Protein AF-A0A7K4D0W5-F1 (afdb_monomer_lite)

Sequence (166 aa):
MPKTNPKKSSRYSQYYRRAKERAITEKVKDRAPLYYGLTFVGVVVAIVIVVLALTLPEILKLKSQRGDTVTVQYIGSYAINGTVFDPQPGNPTPSQLTHKIGDPGLLDYFDQQLVGMEPGVKKVFVIPAQFGYTDPSNKLYGYDLRFEVTIVKLVRGGETLYPKAT

Foldseek 3Di:
DDDDDPVVVVVVVVVVVVVVVVVVVVVCVVCVVVVVVVVVVVVVVVVVVVVCVVPVVVVVFDWDAAQKKFKKFKWKAFPVPRHTPPPDPPDPGGDIDIDHQPDPDDQVVVSVVRGGDGAPDKDKDKDQLVSHDCDPVDPCHRTIMIMIMHGQWIGHPNDTPPPDDD

Radius of gyration: 37.38 Å; chains: 1; bounding box: 88×49×103 Å

Secondary structure (DSSP, 8-state):
-----HHHHHHHHHHHHHHHHHHHHHHHHHHHHHHHHHHHHHHHHHHHHHHHHHHGGGGS-----TT-EEEEEEEEEETTT--EEESPTT--SPEEEEEETTSSSS-HHHHHHHTTPPTT-EEEEEE-GGGS---TTSTTTT--EEEEEEEEEEEETTEEEESPP-

pLDDT: mean 86.69, std 13.24, range [39.47, 98.19]

Structure (mmCIF, N/CA/C/O backbone):
data_AF-A0A7K4D0W5-F1
#
_entry.id   AF-A0A7K4D0W5-F1
#
loop_
_atom_site.group_PDB
_atom_site.id
_atom_site.type_symbol
_atom_site.label_atom_id
_atom_site.label_alt_id
_atom_site.label_comp_id
_atom_site.label_asym_id
_atom_site.label_entity_id
_atom_site.label_seq_id
_atom_site.pdbx_PDB_ins_code
_atom_site.Cartn_x
_atom_site.Cartn_y
_atom_site.Cartn_z
_atom_site.occupancy
_atom_site.B_iso_or_equiv
_atom_site.auth_seq_id
_atom_site.auth_comp_id
_atom_site.auth_asym_id
_atom_site.auth_atom_id
_atom_site.pdbx_PDB_model_num
ATOM 1 N N . MET A 1 1 ? -68.127 -31.129 77.628 1.00 39.47 1 MET A N 1
ATOM 2 C CA . MET A 1 1 ? -67.257 -30.701 76.506 1.00 39.47 1 MET A CA 1
ATOM 3 C C . MET A 1 1 ? -66.647 -29.345 76.846 1.00 39.47 1 MET A C 1
ATOM 5 O O . MET A 1 1 ? -67.419 -28.442 77.162 1.00 39.47 1 MET A O 1
ATOM 9 N N . PRO A 1 2 ? -65.312 -29.174 76.864 1.00 52.06 2 PRO A N 1
ATOM 10 C CA . PRO A 1 2 ? -64.715 -27.884 77.191 1.00 52.06 2 PRO A CA 1
ATOM 11 C C . PRO A 1 2 ? -64.875 -26.926 76.004 1.00 52.06 2 PRO A C 1
ATOM 13 O O . PRO A 1 2 ? -64.531 -27.259 74.871 1.00 52.06 2 PRO A O 1
ATOM 16 N N . LYS A 1 3 ? -65.420 -25.731 76.256 1.00 50.38 3 LYS A N 1
ATOM 17 C CA . LYS A 1 3 ? -65.577 -24.683 75.239 1.00 50.38 3 LYS A CA 1
ATOM 18 C C . LYS A 1 3 ? -64.193 -24.162 74.844 1.00 50.38 3 LYS A C 1
ATOM 20 O O . LYS A 1 3 ? -63.535 -23.476 75.624 1.00 50.38 3 LYS A O 1
ATOM 25 N N . THR A 1 4 ? -63.743 -24.476 73.633 1.00 63.25 4 THR A N 1
ATOM 26 C CA . THR A 1 4 ? -62.519 -23.899 73.069 1.00 63.25 4 THR A CA 1
ATOM 27 C C . THR A 1 4 ? -62.734 -22.408 72.827 1.00 63.25 4 THR A C 1
ATOM 29 O O . THR A 1 4 ? -63.633 -22.026 72.082 1.00 63.25 4 THR A O 1
ATOM 32 N N . ASN A 1 5 ? -61.928 -21.559 73.471 1.00 52.06 5 ASN A N 1
ATOM 33 C CA . ASN A 1 5 ? -62.033 -20.104 73.365 1.00 52.06 5 ASN A CA 1
ATOM 34 C C . ASN A 1 5 ? -61.454 -19.613 72.016 1.00 52.06 5 ASN A C 1
ATOM 36 O O . ASN A 1 5 ? -60.227 -19.611 71.852 1.00 52.06 5 ASN A O 1
ATOM 40 N N . PRO A 1 6 ? -62.291 -19.149 71.067 1.00 56.97 6 PRO A N 1
ATOM 41 C CA . PRO A 1 6 ? -61.865 -18.805 69.707 1.00 56.97 6 PRO A CA 1
ATOM 42 C C . PRO A 1 6 ? -60.900 -17.606 69.651 1.00 56.97 6 PRO A C 1
ATOM 44 O O . PRO A 1 6 ? -60.140 -17.461 68.696 1.00 56.97 6 PRO A O 1
ATOM 47 N N . LYS A 1 7 ? -60.848 -16.765 70.697 1.00 56.31 7 LYS A N 1
ATOM 48 C CA . LYS A 1 7 ? -59.928 -15.614 70.751 1.00 56.31 7 LYS A CA 1
ATOM 49 C C . LYS A 1 7 ? -58.461 -16.013 70.971 1.00 56.31 7 LYS A C 1
ATOM 51 O O . LYS A 1 7 ? -57.569 -15.254 70.592 1.00 56.31 7 LYS A O 1
ATOM 56 N N . LYS A 1 8 ? -58.184 -17.187 71.560 1.00 57.09 8 LYS A N 1
ATOM 57 C CA . LYS A 1 8 ? -56.805 -17.651 71.821 1.00 57.09 8 LYS A CA 1
ATOM 58 C C . LYS A 1 8 ? -56.104 -18.142 70.547 1.00 57.09 8 LYS A C 1
ATOM 60 O O . LYS A 1 8 ? -54.928 -17.833 70.367 1.00 57.09 8 LYS A O 1
ATOM 65 N N . SER A 1 9 ? -56.810 -18.827 69.639 1.00 59.94 9 SER A N 1
ATOM 66 C CA . SER A 1 9 ? -56.214 -19.331 68.386 1.00 59.94 9 SER A CA 1
ATOM 67 C C . SER A 1 9 ? -55.886 -18.207 67.394 1.00 59.94 9 SER A C 1
ATOM 69 O O . SER A 1 9 ? -54.847 -18.246 66.739 1.00 59.94 9 SER A O 1
ATOM 71 N N . SER A 1 10 ? -56.710 -17.153 67.353 1.00 67.81 10 SER A N 1
ATOM 72 C CA . SER A 1 10 ? -56.490 -15.966 66.513 1.00 67.81 10 SER A CA 1
ATOM 73 C C . SER A 1 10 ? -55.245 -15.164 66.919 1.00 67.81 10 SER A C 1
ATOM 75 O O . SER A 1 10 ? -54.482 -14.721 66.064 1.00 67.81 10 SER A O 1
ATOM 77 N N . ARG A 1 11 ? -54.975 -15.012 68.223 1.00 70.38 11 ARG A N 1
ATOM 78 C CA . ARG A 1 11 ? -53.743 -14.345 68.685 1.00 70.38 11 ARG A CA 1
ATOM 79 C C . ARG A 1 11 ? -52.491 -15.170 68.390 1.00 70.38 11 ARG A C 1
ATOM 81 O O . ARG A 1 11 ? -51.462 -14.602 68.034 1.00 70.38 11 ARG A O 1
ATOM 88 N N . TYR A 1 12 ? -52.588 -16.493 68.504 1.00 70.31 12 TYR A N 1
ATOM 89 C CA . TYR A 1 12 ? -51.478 -17.403 68.223 1.00 70.31 12 TYR A CA 1
ATOM 90 C C . TYR A 1 12 ? -51.097 -17.395 66.735 1.00 70.31 12 TYR A C 1
ATOM 92 O O . TYR A 1 12 ? -49.917 -17.315 66.396 1.00 70.31 12 TYR A O 1
ATOM 100 N N . SER A 1 13 ? -52.088 -17.376 65.837 1.00 73.56 13 SER A N 1
ATOM 101 C CA . SER A 1 13 ? -51.843 -17.275 64.394 1.00 73.56 13 SER A CA 1
ATOM 102 C C . SER A 1 13 ? -51.260 -15.918 63.989 1.00 73.56 13 SER A C 1
ATOM 104 O O . SER A 1 13 ? -50.373 -15.866 63.136 1.00 73.56 13 SER A O 1
ATOM 106 N N . GLN A 1 14 ? -51.680 -14.824 64.635 1.00 79.88 14 GLN A N 1
ATOM 107 C CA . GLN A 1 14 ? -51.080 -13.505 64.418 1.00 79.88 14 GLN A CA 1
ATOM 108 C C . GLN A 1 14 ? -49.631 -13.416 64.917 1.00 79.88 14 GLN A C 1
ATOM 110 O O . GLN A 1 14 ? -48.800 -12.808 64.245 1.00 79.88 14 GLN A O 1
ATOM 115 N N . TYR A 1 15 ? -49.302 -14.040 66.053 1.00 80.44 15 TYR A N 1
ATOM 116 C CA . TYR A 1 15 ? -47.925 -14.107 66.552 1.00 80.44 15 TYR A CA 1
ATOM 117 C C . TYR A 1 15 ? -47.010 -14.867 65.584 1.00 80.44 15 TYR A C 1
ATOM 119 O O . TYR A 1 15 ? -45.964 -14.349 65.195 1.00 80.44 15 TYR A O 1
ATOM 127 N N . TYR A 1 16 ? -47.433 -16.048 65.123 1.00 79.19 16 TYR A N 1
ATOM 128 C CA . TYR A 1 16 ? -46.668 -16.838 64.154 1.00 79.19 16 TYR A CA 1
ATOM 129 C C . TYR A 1 16 ? -46.512 -16.136 62.804 1.00 79.19 16 TYR A C 1
ATOM 131 O O . TYR A 1 16 ? -45.431 -16.188 62.219 1.00 79.19 16 TYR A O 1
ATOM 139 N N . ARG A 1 17 ? -47.552 -15.441 62.320 1.00 82.31 17 ARG A N 1
ATOM 140 C CA . ARG A 1 17 ? -47.452 -14.605 61.115 1.00 82.31 17 ARG A CA 1
ATOM 141 C C . ARG A 1 17 ? -46.391 -13.526 61.276 1.00 82.31 17 ARG A C 1
ATOM 143 O O . ARG A 1 17 ? -45.485 -13.475 60.460 1.00 82.31 17 ARG A O 1
ATOM 150 N N . ARG A 1 18 ? -46.424 -12.762 62.371 1.00 83.56 18 ARG A N 1
ATOM 151 C CA . ARG A 1 18 ? -45.447 -11.694 62.633 1.00 83.56 18 ARG A CA 1
ATOM 152 C C . ARG A 1 18 ? -44.024 -12.216 62.819 1.00 83.56 18 ARG A C 1
ATOM 154 O O . ARG A 1 18 ? -43.084 -11.581 62.358 1.00 83.56 18 ARG A O 1
ATOM 161 N N . ALA A 1 19 ? -43.847 -13.356 63.485 1.00 82.06 19 ALA A N 1
ATOM 162 C CA . ALA A 1 19 ? -42.534 -13.978 63.654 1.00 82.06 19 ALA A CA 1
ATOM 163 C C . ALA A 1 19 ? -41.970 -14.477 62.313 1.00 82.06 19 ALA A C 1
ATOM 165 O O . ALA A 1 19 ? -40.804 -14.241 62.007 1.00 82.06 19 ALA A O 1
ATOM 166 N N . LYS A 1 20 ? -42.812 -15.100 61.479 1.00 82.56 20 LYS A N 1
ATOM 167 C CA . LYS A 1 20 ? -42.441 -15.540 60.129 1.00 82.56 20 LYS A CA 1
ATOM 168 C C . LYS A 1 20 ? -42.166 -14.352 59.206 1.00 82.56 20 LYS A C 1
ATOM 170 O O . LYS A 1 20 ? -41.185 -14.378 58.475 1.00 82.56 20 LYS A O 1
ATOM 175 N N . GLU A 1 21 ? -42.982 -13.303 59.281 1.00 81.00 21 GLU A N 1
ATOM 176 C CA . GLU A 1 21 ? -42.787 -12.041 58.563 1.00 81.00 21 GLU A CA 1
ATOM 177 C C . GLU A 1 21 ? -41.452 -11.405 58.948 1.00 81.00 21 GLU A C 1
ATOM 179 O O . GLU A 1 21 ? -40.656 -11.134 58.056 1.00 81.00 21 GLU A O 1
ATOM 184 N N . ARG A 1 22 ? -41.140 -11.270 60.246 1.00 80.88 22 ARG A N 1
ATOM 185 C CA . ARG A 1 22 ? -39.848 -10.749 60.736 1.00 80.88 22 ARG A CA 1
ATOM 186 C C . ARG A 1 22 ? -38.665 -11.584 60.263 1.00 80.88 22 ARG A C 1
ATOM 188 O O . ARG A 1 22 ? -37.722 -11.016 59.732 1.00 80.88 22 ARG A O 1
ATOM 195 N N . ALA A 1 23 ? -38.748 -12.910 60.370 1.00 80.69 23 ALA A N 1
ATOM 196 C CA . ALA A 1 23 ? -37.691 -13.807 59.903 1.00 80.69 23 ALA A CA 1
ATOM 197 C C . ALA A 1 23 ? -37.470 -13.711 58.382 1.00 80.69 23 ALA A C 1
ATOM 199 O O . ALA A 1 23 ? -36.348 -13.855 57.905 1.00 80.69 23 ALA A O 1
ATOM 200 N N . ILE A 1 24 ? -38.528 -13.458 57.604 1.00 75.38 24 ILE A N 1
ATOM 201 C CA . ILE A 1 24 ? -38.418 -13.167 56.170 1.00 75.38 24 ILE A CA 1
ATOM 202 C C . ILE A 1 24 ? -37.806 -11.776 55.959 1.00 75.38 24 ILE A C 1
ATOM 204 O O . ILE A 1 24 ? -36.904 -11.639 55.140 1.00 75.38 24 ILE A O 1
ATOM 208 N N . THR A 1 25 ? -38.243 -10.759 56.710 1.00 75.62 25 THR A N 1
ATOM 209 C CA . THR A 1 25 ? -37.753 -9.376 56.552 1.00 75.62 25 THR A CA 1
ATOM 210 C C . THR A 1 25 ? -36.268 -9.264 56.896 1.00 75.62 25 THR A C 1
ATOM 212 O O . THR A 1 25 ? -35.523 -8.590 56.194 1.00 75.62 25 THR A O 1
ATOM 215 N N . GLU A 1 26 ? -35.825 -9.963 57.938 1.00 80.62 26 GLU A N 1
ATOM 216 C CA . GLU A 1 26 ? -34.431 -10.044 58.375 1.00 80.62 26 GLU A CA 1
ATOM 217 C C . GLU A 1 26 ? -33.559 -10.750 57.326 1.00 80.62 26 GLU A C 1
ATOM 219 O O . GLU A 1 26 ? -32.554 -10.196 56.886 1.00 80.62 26 GLU A O 1
ATOM 224 N N . LYS A 1 27 ? -34.015 -11.899 56.802 1.00 71.62 27 LYS A N 1
ATOM 225 C CA . LYS A 1 27 ? -33.335 -12.614 55.704 1.00 71.62 27 LYS A CA 1
ATOM 226 C C . LYS A 1 27 ? -33.250 -11.801 54.410 1.00 71.62 27 LYS A C 1
ATOM 228 O O . LYS A 1 27 ? -32.289 -11.958 53.659 1.00 71.62 27 LYS A O 1
ATOM 233 N N . VAL A 1 28 ? -34.252 -10.971 54.119 1.00 70.69 28 VAL A N 1
ATOM 234 C CA . VAL A 1 28 ? -34.252 -10.070 52.956 1.00 70.69 28 VAL A CA 1
ATOM 235 C C . VAL A 1 28 ? -33.284 -8.908 53.177 1.00 70.69 28 VAL A C 1
ATOM 237 O O . VAL A 1 28 ? -32.523 -8.584 52.270 1.00 70.69 28 VAL A O 1
ATOM 240 N N . LYS A 1 29 ? -33.256 -8.320 54.380 1.00 71.25 29 LYS A N 1
ATOM 241 C CA . LYS A 1 29 ? -32.361 -7.208 54.728 1.00 71.25 29 LYS A CA 1
ATOM 242 C C . LYS A 1 29 ? -30.882 -7.600 54.638 1.00 71.25 29 LYS A C 1
ATOM 244 O O . LYS A 1 29 ? -30.103 -6.834 54.081 1.00 71.25 29 LYS A O 1
ATOM 249 N N . ASP A 1 30 ? -30.527 -8.801 55.093 1.00 75.88 30 ASP A N 1
ATOM 250 C CA . ASP A 1 30 ? -29.156 -9.330 55.010 1.00 75.88 30 ASP A CA 1
ATOM 251 C C . ASP A 1 30 ? -28.697 -9.604 53.569 1.00 75.88 30 ASP A C 1
ATOM 253 O O . ASP A 1 30 ? -27.517 -9.478 53.249 1.00 75.88 30 ASP A O 1
ATOM 257 N N . ARG A 1 31 ? -29.623 -9.966 52.671 1.00 70.06 31 ARG A N 1
ATOM 258 C CA . ARG A 1 31 ? -29.311 -10.306 51.268 1.00 70.06 31 ARG A CA 1
ATOM 259 C C . ARG A 1 31 ? -29.462 -9.134 50.297 1.00 70.06 31 ARG A C 1
ATOM 261 O O . ARG A 1 31 ? -28.926 -9.197 49.192 1.00 70.06 31 ARG A O 1
ATOM 268 N N . ALA A 1 32 ? -30.151 -8.067 50.695 1.00 66.44 32 ALA A N 1
ATOM 269 C CA . ALA A 1 32 ? -30.306 -6.843 49.914 1.00 66.44 32 ALA A CA 1
ATOM 270 C C . ALA A 1 32 ? -28.969 -6.235 49.428 1.00 66.44 32 ALA A C 1
ATOM 272 O O . ALA A 1 32 ? -28.859 -5.987 48.226 1.00 66.44 32 ALA A O 1
ATOM 273 N N . PRO A 1 33 ? -27.924 -6.042 50.265 1.00 69.19 33 PRO A N 1
ATOM 274 C CA . PRO A 1 33 ? -26.652 -5.477 49.797 1.00 69.19 33 PRO A CA 1
ATOM 275 C C . PRO A 1 33 ? -25.934 -6.378 48.779 1.00 69.19 33 PRO A C 1
ATOM 277 O O . PRO A 1 33 ? -25.293 -5.871 47.860 1.00 69.19 33 PRO A O 1
ATOM 280 N N . LEU A 1 34 ? -26.101 -7.702 48.885 1.00 71.12 34 LEU A N 1
ATOM 281 C CA . LEU A 1 34 ? -25.563 -8.666 47.922 1.00 71.12 34 LEU A CA 1
ATOM 282 C C . LEU A 1 34 ? -26.229 -8.511 46.542 1.00 71.12 34 LEU A C 1
ATOM 284 O O . LEU A 1 34 ? -25.550 -8.522 45.518 1.00 71.12 34 LEU A O 1
ATOM 288 N N . TYR A 1 35 ? -27.553 -8.325 46.519 1.00 72.06 35 TYR A N 1
ATOM 289 C CA . TYR A 1 35 ? -28.318 -8.101 45.290 1.00 72.06 35 TYR A CA 1
ATOM 290 C C . TYR A 1 35 ? -27.943 -6.774 44.619 1.00 72.06 35 TYR A C 1
ATOM 292 O O . TYR A 1 35 ? -27.663 -6.756 43.421 1.00 72.06 35 TYR A O 1
ATOM 300 N N . TYR A 1 36 ? -27.851 -5.682 45.387 1.00 73.69 36 TYR A N 1
ATOM 301 C CA . TYR A 1 36 ? -27.435 -4.383 44.850 1.00 73.69 36 TYR A CA 1
ATOM 302 C C . TYR A 1 36 ? -26.016 -4.430 44.271 1.00 73.69 36 TYR A C 1
ATOM 304 O O . TYR A 1 36 ? -25.807 -3.948 43.159 1.00 73.69 36 TYR A O 1
ATOM 312 N N . GLY A 1 37 ? -25.071 -5.090 44.950 1.00 74.31 37 GLY A N 1
ATOM 313 C CA . GLY A 1 37 ? -23.717 -5.301 44.430 1.00 74.31 37 GLY A CA 1
ATOM 314 C C . GLY A 1 37 ? -23.694 -6.082 43.112 1.00 74.31 37 GLY A C 1
ATOM 315 O O . GLY A 1 37 ? -23.039 -5.659 42.163 1.00 74.31 37 GLY A O 1
ATOM 316 N N . LEU A 1 38 ? -24.462 -7.173 43.006 1.00 75.31 38 LEU A N 1
ATOM 317 C CA . LEU A 1 38 ? -24.524 -7.988 41.787 1.00 75.31 38 LEU A CA 1
ATOM 318 C C . LEU A 1 38 ? -25.155 -7.227 40.609 1.00 75.31 38 LEU A C 1
ATOM 320 O O . LEU A 1 38 ? -24.646 -7.285 39.491 1.00 75.31 38 LEU A O 1
ATOM 324 N N . THR A 1 39 ? -26.230 -6.472 40.858 1.00 78.75 39 THR A N 1
ATOM 325 C CA . THR A 1 39 ? -26.855 -5.626 39.827 1.00 78.75 39 THR A CA 1
ATOM 326 C C . THR A 1 39 ? -25.941 -4.486 39.389 1.00 78.75 39 THR A C 1
ATOM 328 O O . THR A 1 39 ? -25.852 -4.213 38.198 1.00 78.75 39 THR A O 1
ATOM 331 N N . PHE A 1 40 ? -25.202 -3.868 40.315 1.00 83.75 40 PHE A N 1
ATOM 332 C CA . PHE A 1 40 ? -24.243 -2.813 40.000 1.00 83.75 40 PHE A CA 1
ATOM 333 C C . PHE A 1 40 ? -23.096 -3.343 39.135 1.00 83.75 40 PHE A C 1
ATOM 335 O O . PHE A 1 40 ? -22.787 -2.750 38.107 1.00 83.75 40 PHE A O 1
ATOM 342 N N . VAL A 1 41 ? -22.524 -4.500 39.487 1.00 85.69 41 VAL A N 1
ATOM 343 C CA . VAL A 1 41 ? -21.498 -5.162 38.666 1.00 85.69 41 VAL A CA 1
ATOM 344 C C . VAL A 1 41 ? -22.049 -5.505 37.282 1.00 85.69 41 VAL A C 1
ATOM 346 O O . VAL A 1 41 ? -21.396 -5.213 36.287 1.00 85.69 41 VAL A O 1
ATOM 349 N N . GLY A 1 42 ? -23.265 -6.054 37.193 1.00 87.38 42 GLY A N 1
ATOM 350 C CA . GLY A 1 42 ? -23.913 -6.341 35.911 1.00 87.38 42 GLY A CA 1
ATOM 351 C C . GLY A 1 42 ? -24.122 -5.093 35.048 1.00 87.38 42 GLY A C 1
ATOM 352 O O . GLY A 1 42 ? -23.858 -5.127 33.850 1.00 87.38 42 GLY A O 1
ATOM 353 N N . VAL A 1 43 ? -24.526 -3.974 35.656 1.00 91.38 43 VAL A N 1
ATOM 354 C CA . VAL A 1 43 ? -24.682 -2.681 34.973 1.00 91.38 43 VAL A CA 1
ATOM 355 C C . VAL A 1 43 ? -23.333 -2.132 34.515 1.00 91.38 43 VAL A C 1
ATOM 357 O O . VAL A 1 43 ? -23.225 -1.698 33.375 1.00 91.38 43 VAL A O 1
ATOM 360 N N . VAL A 1 44 ? -22.287 -2.199 35.343 1.00 90.69 44 VAL A N 1
ATOM 361 C CA . VAL A 1 44 ? -20.932 -1.777 34.953 1.00 90.69 44 VAL A CA 1
ATOM 362 C C . VAL A 1 44 ? -20.406 -2.636 33.806 1.00 90.69 44 VAL A C 1
ATOM 364 O O . VAL A 1 44 ? -19.899 -2.091 32.834 1.00 90.69 44 VAL A O 1
ATOM 367 N N . VAL A 1 45 ? -20.578 -3.959 33.859 1.00 93.44 45 VAL A N 1
ATOM 368 C CA . VAL A 1 45 ? -20.193 -4.868 32.769 1.00 93.44 45 VAL A CA 1
ATOM 369 C C . VAL A 1 45 ? -20.973 -4.551 31.493 1.00 93.44 45 VAL A C 1
ATOM 371 O O . VAL A 1 45 ? -20.377 -4.481 30.423 1.00 93.44 45 VAL A O 1
ATOM 374 N N . ALA A 1 46 ? -22.280 -4.295 31.589 1.00 91.56 46 ALA A N 1
ATOM 375 C CA . ALA A 1 46 ? -23.089 -3.892 30.444 1.00 91.56 46 ALA A CA 1
ATOM 376 C C . ALA A 1 46 ? -22.623 -2.549 29.865 1.00 91.56 46 ALA A C 1
ATOM 378 O O . ALA A 1 46 ? -22.481 -2.437 28.653 1.00 91.56 46 ALA A O 1
ATOM 379 N N . ILE A 1 47 ? -22.313 -1.558 30.706 1.00 92.69 47 ILE A N 1
ATOM 380 C CA . ILE A 1 47 ? -21.757 -0.270 30.271 1.00 92.69 47 ILE A CA 1
ATOM 381 C C . ILE A 1 47 ? -20.403 -0.479 29.597 1.00 92.69 47 ILE A C 1
ATOM 383 O O . ILE A 1 47 ? -20.177 0.086 28.538 1.00 92.69 47 ILE A O 1
ATOM 387 N N . VAL A 1 48 ? -19.523 -1.316 30.150 1.00 91.19 48 VAL A N 1
ATOM 388 C CA . VAL A 1 48 ? -18.225 -1.635 29.540 1.00 91.19 48 VAL A CA 1
ATOM 389 C C . VAL A 1 48 ? -18.414 -2.292 28.176 1.00 91.19 48 VAL A C 1
ATOM 391 O O . VAL A 1 48 ? -17.769 -1.868 27.226 1.00 91.19 48 VAL A O 1
ATOM 394 N N . ILE A 1 49 ? -19.316 -3.269 28.046 1.00 90.00 49 ILE A N 1
ATOM 395 C CA . ILE A 1 49 ? -19.629 -3.920 26.764 1.00 90.00 49 ILE A CA 1
ATOM 396 C C . ILE A 1 49 ? -20.212 -2.914 25.770 1.00 90.00 49 ILE A C 1
ATOM 398 O O . ILE A 1 49 ? -19.818 -2.916 24.609 1.00 90.00 49 ILE A O 1
ATOM 402 N N . VAL A 1 50 ? -21.117 -2.041 26.215 1.00 90.38 50 VAL A N 1
ATOM 403 C CA . VAL A 1 50 ? -21.721 -0.994 25.382 1.00 90.38 50 VAL A CA 1
ATOM 404 C C . VAL A 1 50 ? -20.657 0.009 24.934 1.00 90.38 50 VAL A C 1
ATOM 406 O O . VAL A 1 50 ? -20.561 0.287 23.748 1.00 90.38 50 VAL A O 1
ATOM 409 N N . VAL A 1 51 ? -19.794 0.489 25.829 1.00 86.38 51 VAL A N 1
ATOM 410 C CA . VAL A 1 51 ? -18.681 1.391 25.494 1.00 86.38 51 VAL A CA 1
ATOM 411 C C . VAL A 1 51 ? -17.687 0.713 24.547 1.00 86.38 51 VAL A C 1
ATOM 413 O O . VAL A 1 51 ? -17.264 1.335 23.575 1.00 86.38 51 VAL A O 1
ATOM 416 N N . LEU A 1 52 ? -17.353 -0.565 24.761 1.00 79.94 52 LEU A N 1
ATOM 417 C CA . LEU A 1 52 ? -16.535 -1.347 23.827 1.00 79.94 52 LEU A CA 1
ATOM 418 C C . LEU A 1 52 ? -17.209 -1.428 22.452 1.00 79.94 52 LEU A C 1
ATOM 420 O O . LEU A 1 52 ? -16.609 -1.040 21.460 1.00 79.94 52 LEU A O 1
ATOM 424 N N . ALA A 1 53 ? -18.469 -1.852 22.375 1.00 80.44 53 ALA A N 1
ATOM 425 C CA . ALA A 1 53 ? -19.207 -1.961 21.117 1.00 80.44 53 ALA A CA 1
ATOM 426 C C . ALA A 1 53 ? -19.335 -0.619 20.372 1.00 80.44 53 ALA A C 1
ATOM 428 O O . ALA A 1 53 ? -19.305 -0.603 19.143 1.00 80.44 53 ALA A O 1
ATOM 429 N N . LEU A 1 54 ? -19.437 0.497 21.101 1.00 80.69 54 LEU A N 1
ATOM 430 C CA . LEU A 1 54 ? -19.522 1.843 20.530 1.00 80.69 54 LEU A CA 1
ATOM 431 C C . LEU A 1 54 ? -18.163 2.391 20.059 1.00 80.69 54 LEU A C 1
ATOM 433 O O . LEU A 1 54 ? -18.137 3.188 19.128 1.00 80.69 54 LEU A O 1
ATOM 437 N N . THR A 1 55 ? -17.044 1.965 20.655 1.00 72.12 55 THR A N 1
ATOM 438 C CA . THR A 1 55 ? -15.686 2.453 20.316 1.00 72.12 55 THR A CA 1
ATOM 439 C C . THR A 1 55 ? -14.930 1.560 19.326 1.00 72.12 55 THR A C 1
ATOM 441 O O . THR A 1 55 ? -14.079 2.042 18.582 1.00 72.12 55 THR A O 1
ATOM 444 N N . LEU A 1 56 ? -15.260 0.268 19.249 1.00 67.06 56 LEU A N 1
ATOM 445 C CA . LEU A 1 56 ? -14.628 -0.697 18.340 1.00 67.06 56 LEU A CA 1
ATOM 446 C C . LEU A 1 56 ? -14.690 -0.352 16.832 1.00 67.06 56 LEU A C 1
ATOM 448 O O . LEU A 1 56 ? -13.706 -0.639 16.147 1.00 67.06 56 LEU A O 1
ATOM 452 N N . PRO A 1 57 ? -15.763 0.236 16.262 1.00 65.06 57 PRO A N 1
ATOM 453 C CA . PRO A 1 57 ? -15.831 0.465 14.816 1.00 65.06 57 PRO A CA 1
ATOM 454 C C . PRO A 1 57 ? -14.898 1.575 14.298 1.00 65.06 57 PRO A C 1
ATOM 456 O O . PRO A 1 57 ? -14.532 1.533 13.128 1.00 65.06 57 PRO A O 1
ATOM 459 N N . GLU A 1 58 ? -14.422 2.503 15.136 1.00 57.06 58 GLU A N 1
ATOM 460 C CA . GLU A 1 58 ? -13.345 3.440 14.750 1.00 57.06 58 GLU A CA 1
ATOM 461 C C . GLU A 1 58 ? -11.958 2.770 14.712 1.00 57.06 58 GLU A C 1
ATOM 463 O O . GLU A 1 58 ? -11.045 3.245 14.039 1.00 57.06 58 GLU A O 1
ATOM 468 N N . ILE A 1 59 ? -11.809 1.619 15.373 1.00 52.28 59 ILE A N 1
ATOM 469 C CA . ILE A 1 59 ? -10.610 0.765 15.334 1.00 52.28 59 ILE A CA 1
ATOM 470 C C . ILE A 1 59 ? -10.643 -0.157 14.099 1.00 52.28 59 ILE A C 1
ATOM 472 O O . ILE A 1 59 ? -9.655 -0.830 13.788 1.00 52.28 59 ILE A O 1
ATOM 476 N N . LEU A 1 60 ? -11.756 -0.180 13.351 1.00 58.34 60 LEU A N 1
ATOM 477 C CA . LEU A 1 60 ? -11.882 -0.914 12.096 1.00 58.34 60 LEU A CA 1
ATOM 478 C C . LEU A 1 60 ? -11.063 -0.199 11.007 1.00 58.34 60 LEU A C 1
ATOM 480 O O . LEU A 1 60 ? -11.577 0.553 10.185 1.00 58.34 60 LEU A O 1
ATOM 484 N N . LYS A 1 61 ? -9.746 -0.421 11.072 1.00 71.94 61 LYS A N 1
ATOM 485 C CA . LYS A 1 61 ? -8.689 0.031 10.163 1.00 71.94 61 LYS A CA 1
ATOM 486 C C . LYS A 1 61 ? -9.218 0.229 8.746 1.00 71.94 61 LYS A C 1
ATOM 488 O O . LYS A 1 61 ? -9.557 -0.745 8.072 1.00 71.94 61 LYS A O 1
ATOM 493 N N . LEU A 1 62 ? -9.246 1.485 8.297 1.00 88.56 62 LEU A N 1
ATOM 494 C CA . LEU A 1 62 ? -9.490 1.819 6.901 1.00 88.56 62 LEU A CA 1
ATOM 495 C C . LEU A 1 62 ? -8.495 1.034 6.044 1.00 88.56 62 LEU A C 1
ATOM 497 O O . LEU A 1 62 ? -7.284 1.221 6.149 1.00 88.56 62 LEU A O 1
ATOM 501 N N . LYS A 1 63 ? -9.024 0.145 5.211 1.00 94.31 63 LYS A N 1
ATOM 502 C CA . LYS A 1 63 ? -8.257 -0.632 4.246 1.00 94.31 63 LYS A CA 1
ATOM 503 C C . LYS A 1 63 ? -8.762 -0.335 2.849 1.00 94.31 63 LYS A C 1
ATOM 505 O O . LYS A 1 63 ? -9.967 -0.161 2.640 1.00 94.31 63 LYS A O 1
ATOM 510 N N . SER A 1 64 ? -7.831 -0.286 1.911 1.00 96.19 64 SER A N 1
ATOM 511 C CA . SER A 1 64 ? -8.133 -0.208 0.490 1.00 96.19 64 SER A CA 1
ATOM 512 C C . SER A 1 64 ? -8.818 -1.479 -0.003 1.00 96.19 64 SER A C 1
ATOM 514 O O . SER A 1 64 ? -8.557 -2.590 0.466 1.00 96.19 64 SER A O 1
ATOM 516 N N . GLN A 1 65 ? -9.688 -1.318 -0.988 1.00 96.62 65 GLN A N 1
ATOM 517 C CA . GLN A 1 65 ? -10.383 -2.408 -1.660 1.00 96.62 65 GLN A CA 1
ATOM 518 C C . GLN A 1 65 ? -10.527 -2.110 -3.155 1.00 96.62 65 GLN A C 1
ATOM 520 O O . GLN A 1 65 ? -10.289 -0.991 -3.607 1.00 96.62 65 GLN A O 1
ATOM 525 N N . ARG A 1 66 ? -10.934 -3.118 -3.934 1.00 97.06 66 ARG A N 1
ATOM 526 C CA . ARG A 1 66 ? -11.235 -2.933 -5.361 1.00 97.06 66 ARG A CA 1
ATOM 527 C C . ARG A 1 66 ? -12.262 -1.817 -5.563 1.00 97.06 66 ARG A C 1
ATOM 529 O O . ARG A 1 66 ? -13.245 -1.740 -4.827 1.00 97.06 66 ARG A O 1
ATOM 536 N N . GLY A 1 67 ? -12.030 -0.984 -6.573 1.00 96.94 67 GLY A N 1
ATOM 537 C CA . GLY A 1 67 ? -12.845 0.186 -6.891 1.00 96.94 67 GLY A CA 1
ATOM 538 C C . GLY A 1 67 ? -12.449 1.473 -6.161 1.00 96.94 67 GLY A C 1
ATOM 539 O O . GLY A 1 67 ? -12.906 2.537 -6.577 1.00 96.94 67 GLY A O 1
ATOM 540 N N . ASP A 1 68 ? -11.593 1.411 -5.134 1.00 98.00 68 ASP A N 1
ATOM 541 C CA . ASP A 1 68 ? -11.026 2.615 -4.519 1.00 98.00 68 ASP A CA 1
ATOM 542 C C . ASP A 1 68 ? -10.030 3.280 -5.473 1.00 98.00 68 ASP A C 1
ATOM 544 O O . ASP A 1 68 ? -9.217 2.608 -6.110 1.00 98.00 68 ASP A O 1
ATOM 548 N N . THR A 1 69 ? -10.036 4.611 -5.514 1.00 98.12 69 THR A N 1
ATOM 549 C CA . THR A 1 69 ? -8.979 5.389 -6.161 1.00 98.12 69 THR A CA 1
ATOM 550 C C . THR A 1 69 ? -7.928 5.744 -5.122 1.00 98.12 69 THR A C 1
ATOM 552 O O . THR A 1 69 ? -8.202 6.478 -4.171 1.00 98.12 69 THR A O 1
ATOM 555 N N . VAL A 1 70 ? -6.713 5.237 -5.302 1.00 98.00 70 VAL A N 1
ATOM 556 C CA . VAL A 1 70 ? -5.584 5.475 -4.402 1.00 98.00 70 VAL A CA 1
ATOM 557 C C . VAL A 1 70 ? -4.523 6.326 -5.082 1.00 98.00 70 VAL A C 1
ATOM 559 O O . VAL A 1 70 ? -4.211 6.129 -6.253 1.00 98.00 70 VAL A O 1
ATOM 562 N N . THR A 1 71 ? -3.933 7.253 -4.332 1.00 98.12 71 THR A N 1
ATOM 563 C CA . THR A 1 71 ? -2.646 7.854 -4.684 1.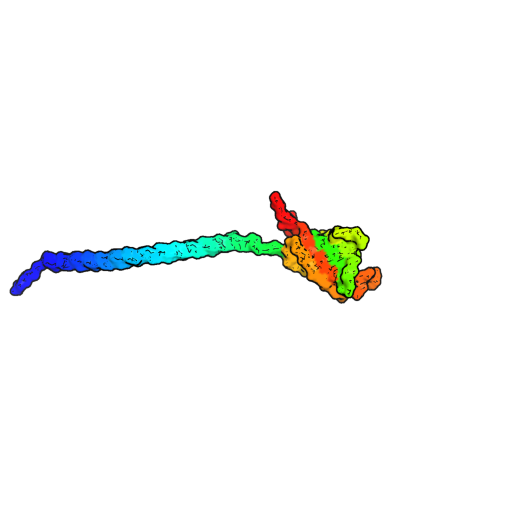00 98.12 71 THR A CA 1
ATOM 564 C C . THR A 1 71 ? -1.586 7.200 -3.818 1.00 98.12 71 THR A C 1
ATOM 566 O O . THR A 1 71 ? -1.675 7.239 -2.588 1.00 98.12 71 THR A O 1
ATOM 569 N N . VAL A 1 72 ? -0.594 6.589 -4.454 1.00 97.69 72 VAL A N 1
ATOM 570 C CA . VAL A 1 72 ? 0.524 5.927 -3.790 1.00 97.69 72 VAL A CA 1
ATOM 571 C C . VAL A 1 72 ? 1.812 6.704 -3.990 1.00 97.69 72 VAL A C 1
ATOM 573 O O . VAL A 1 72 ? 2.048 7.265 -5.057 1.00 97.69 72 VAL A O 1
ATOM 576 N N . GLN A 1 73 ? 2.650 6.699 -2.961 1.00 97.69 73 GLN A N 1
ATOM 577 C CA . GLN A 1 73 ? 4.077 6.967 -3.068 1.00 97.69 73 GLN A CA 1
ATOM 578 C C . GLN A 1 73 ? 4.814 5.638 -3.147 1.00 97.69 73 GLN A C 1
ATOM 580 O O . GLN A 1 73 ? 4.515 4.738 -2.359 1.00 97.69 73 GLN A O 1
ATOM 585 N N . TYR A 1 74 ? 5.765 5.507 -4.069 1.0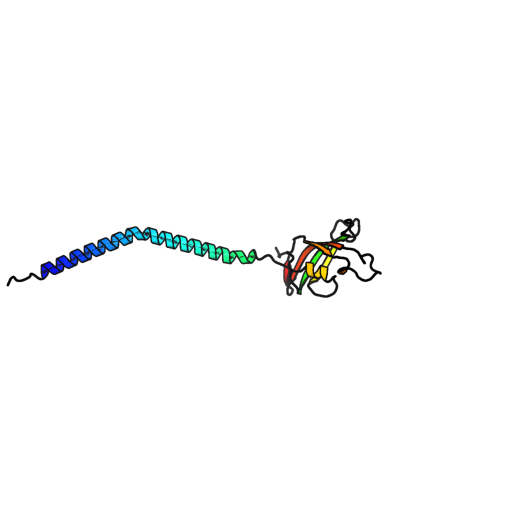0 97.19 74 TYR A N 1
ATOM 586 C CA . TYR A 1 74 ? 6.523 4.275 -4.216 1.00 97.19 74 TYR A CA 1
ATOM 587 C C . TYR A 1 74 ? 7.995 4.470 -4.582 1.00 97.19 74 TYR A C 1
ATOM 589 O O . TYR A 1 74 ? 8.406 5.493 -5.130 1.00 97.19 74 TYR A O 1
ATOM 597 N N . ILE A 1 75 ? 8.778 3.438 -4.270 1.00 96.94 75 ILE A N 1
ATOM 598 C CA . ILE A 1 75 ? 10.156 3.243 -4.722 1.00 96.94 75 ILE A CA 1
ATOM 599 C C . ILE A 1 75 ? 10.232 1.860 -5.367 1.00 96.94 75 ILE A C 1
ATOM 601 O O . ILE A 1 75 ? 9.866 0.868 -4.735 1.00 96.94 75 ILE A O 1
ATOM 605 N N . GLY A 1 76 ? 10.696 1.804 -6.612 1.00 96.44 76 GLY A N 1
ATOM 606 C CA . GLY A 1 76 ? 10.968 0.588 -7.368 1.00 96.44 76 GLY A CA 1
ATOM 607 C C . GLY A 1 76 ? 12.468 0.314 -7.468 1.00 96.44 76 GLY A C 1
ATOM 608 O O . GLY A 1 76 ? 13.252 1.173 -7.883 1.00 96.44 76 GLY A O 1
ATOM 609 N N . SER A 1 77 ? 12.878 -0.899 -7.106 1.00 96.81 77 SER A N 1
ATOM 610 C CA . SER A 1 77 ? 14.262 -1.360 -7.215 1.00 96.81 77 SER A CA 1
ATOM 611 C C . SER A 1 77 ? 14.362 -2.791 -7.732 1.00 96.81 77 SER A C 1
ATOM 613 O O . SER A 1 77 ? 13.419 -3.575 -7.634 1.00 96.81 77 SER A O 1
ATOM 615 N N . TYR A 1 78 ? 15.504 -3.156 -8.307 1.00 97.31 78 TYR A N 1
ATOM 616 C CA . TYR A 1 78 ? 15.756 -4.545 -8.688 1.00 97.31 78 TYR A CA 1
ATOM 617 C C . TYR A 1 78 ? 15.885 -5.408 -7.430 1.00 97.31 78 TYR A C 1
ATOM 619 O O . TYR A 1 78 ? 16.648 -5.074 -6.522 1.00 97.31 78 TYR A O 1
ATOM 627 N N . ALA A 1 79 ? 15.178 -6.537 -7.370 1.00 96.94 79 ALA A N 1
ATOM 628 C CA . ALA A 1 79 ? 15.185 -7.392 -6.182 1.00 96.94 79 ALA A CA 1
ATOM 629 C C . ALA A 1 79 ? 16.569 -8.005 -5.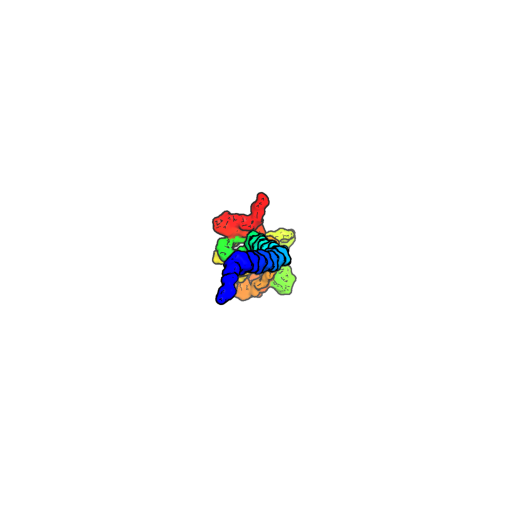898 1.00 96.94 79 ALA A C 1
ATOM 631 O O . ALA A 1 79 ? 16.928 -8.197 -4.740 1.00 96.94 79 ALA A O 1
ATOM 632 N N . ILE A 1 80 ? 17.359 -8.263 -6.946 1.00 96.38 80 ILE A N 1
ATOM 633 C CA . ILE A 1 80 ? 18.661 -8.937 -6.849 1.00 96.38 80 ILE A CA 1
ATOM 634 C C . ILE A 1 80 ? 19.742 -8.105 -6.146 1.00 96.38 80 ILE A C 1
ATOM 636 O O . ILE A 1 80 ? 20.589 -8.660 -5.452 1.00 96.38 80 ILE A O 1
ATOM 640 N N . ASN A 1 81 ? 19.742 -6.784 -6.329 1.00 94.31 81 ASN A N 1
ATOM 641 C CA . ASN A 1 81 ? 20.820 -5.913 -5.848 1.00 94.31 81 ASN A CA 1
ATOM 642 C C . ASN A 1 81 ? 20.322 -4.631 -5.162 1.00 94.31 81 ASN A C 1
ATOM 644 O O . ASN A 1 81 ? 21.133 -3.815 -4.734 1.00 94.31 81 ASN A O 1
ATOM 648 N N . GLY A 1 82 ? 19.005 -4.421 -5.084 1.00 94.38 82 GLY A N 1
ATOM 649 C CA . GLY A 1 82 ? 18.398 -3.238 -4.478 1.00 94.38 82 GLY A CA 1
ATOM 650 C C . GLY A 1 82 ? 18.603 -1.937 -5.258 1.00 94.38 82 GLY A C 1
ATOM 651 O O . GLY A 1 82 ? 18.218 -0.882 -4.759 1.00 94.38 82 GLY A O 1
ATOM 652 N N . THR A 1 83 ? 19.171 -1.979 -6.469 1.00 94.62 83 THR A N 1
ATOM 653 C CA . THR A 1 83 ? 19.403 -0.774 -7.277 1.00 94.62 83 THR A CA 1
ATOM 654 C C . THR A 1 83 ? 18.064 -0.144 -7.646 1.00 94.62 83 THR A C 1
ATOM 656 O O . THR A 1 83 ? 17.214 -0.790 -8.259 1.00 94.62 83 THR A O 1
ATOM 659 N N . VAL A 1 84 ? 17.863 1.111 -7.248 1.00 95.00 84 VAL A N 1
ATOM 660 C CA . VAL A 1 84 ? 16.633 1.864 -7.516 1.00 95.00 84 VAL A CA 1
ATOM 661 C C . VAL A 1 84 ? 16.578 2.240 -8.995 1.00 95.00 84 VAL A C 1
ATOM 663 O O . VAL A 1 84 ? 17.526 2.814 -9.529 1.00 95.00 84 VAL A O 1
ATOM 666 N N . PHE A 1 85 ? 15.467 1.915 -9.653 1.00 94.25 85 PHE A N 1
ATOM 667 C CA . PHE A 1 85 ? 15.179 2.349 -11.023 1.00 94.25 85 PHE A CA 1
ATOM 668 C C . PHE A 1 85 ? 14.115 3.456 -11.075 1.00 94.25 85 PHE A C 1
ATOM 670 O O . PHE A 1 85 ? 13.981 4.110 -12.112 1.00 94.25 85 PHE A O 1
ATOM 677 N N . ASP A 1 86 ? 13.366 3.647 -9.984 1.00 92.81 86 ASP A N 1
ATOM 678 C CA . ASP A 1 86 ? 12.333 4.671 -9.816 1.00 92.81 86 ASP A CA 1
ATOM 679 C C . ASP A 1 86 ? 12.167 4.998 -8.312 1.00 92.81 86 ASP A C 1
ATOM 681 O O . ASP A 1 86 ? 11.993 4.061 -7.529 1.00 92.81 86 ASP A O 1
ATOM 685 N N . PRO A 1 87 ? 12.232 6.259 -7.846 1.00 89.94 87 PRO A N 1
ATOM 686 C CA . PRO A 1 87 ? 12.462 7.503 -8.589 1.00 89.94 87 PRO A CA 1
ATOM 687 C C . PRO A 1 87 ? 13.831 7.546 -9.278 1.00 89.94 87 PRO A C 1
ATOM 689 O O . PRO A 1 87 ? 14.722 6.749 -8.981 1.00 89.94 87 PRO A O 1
ATOM 692 N N . GLN A 1 88 ? 13.999 8.469 -10.232 1.00 82.88 88 GLN A N 1
ATOM 693 C CA . GLN A 1 88 ? 15.278 8.644 -10.928 1.00 82.88 88 GLN A CA 1
ATOM 694 C C . GLN A 1 88 ? 16.438 8.821 -9.929 1.00 82.88 88 GLN A C 1
ATOM 696 O O . GLN A 1 88 ? 16.261 9.500 -8.911 1.00 82.88 88 GLN A O 1
ATOM 701 N N . PRO A 1 89 ? 17.632 8.266 -10.220 1.00 74.25 89 PRO A N 1
ATOM 702 C CA . PRO A 1 89 ? 18.803 8.440 -9.369 1.00 74.25 89 PRO A CA 1
ATOM 703 C C . PRO A 1 89 ? 19.057 9.919 -9.049 1.00 74.25 89 PRO A C 1
ATOM 705 O O . PRO A 1 89 ? 19.123 10.751 -9.950 1.00 74.25 89 PRO A O 1
ATOM 708 N N . GLY A 1 90 ? 19.189 10.242 -7.760 1.00 74.38 90 GLY A N 1
ATOM 709 C CA . GLY A 1 90 ? 19.397 11.614 -7.283 1.00 74.38 90 GLY A CA 1
ATOM 710 C C . GLY A 1 90 ? 18.123 12.377 -6.904 1.00 74.38 90 GLY A C 1
ATOM 711 O O . GLY A 1 90 ? 18.232 13.453 -6.323 1.00 74.38 90 GLY A O 1
ATOM 712 N N . ASN A 1 91 ? 16.928 11.829 -7.151 1.00 83.25 91 ASN A N 1
ATOM 713 C CA . ASN A 1 91 ? 15.693 12.373 -6.589 1.00 83.25 91 ASN A CA 1
ATOM 714 C C . ASN A 1 91 ? 15.417 11.739 -5.210 1.00 83.25 91 ASN A C 1
ATOM 716 O O . ASN A 1 91 ? 15.185 10.531 -5.136 1.00 83.25 91 ASN A O 1
ATOM 720 N N . PRO A 1 92 ? 15.417 12.520 -4.113 1.00 76.62 92 PRO A N 1
ATOM 721 C CA . PRO A 1 92 ? 15.155 11.991 -2.776 1.00 76.62 92 PRO A CA 1
ATOM 722 C C . PRO A 1 92 ? 13.673 11.660 -2.533 1.00 76.62 92 PRO A C 1
ATOM 724 O O . PRO A 1 92 ? 13.341 11.070 -1.507 1.00 76.62 92 PRO A O 1
ATOM 727 N N . THR A 1 93 ? 12.774 12.058 -3.438 1.00 88.50 93 THR A N 1
ATOM 728 C CA . THR A 1 93 ? 11.325 11.942 -3.245 1.00 88.50 93 THR A CA 1
ATOM 729 C C . THR A 1 93 ? 10.785 10.685 -3.929 1.00 88.50 93 THR A C 1
ATOM 731 O O . THR A 1 93 ? 11.022 10.524 -5.127 1.00 88.50 93 THR A O 1
ATOM 734 N N . PRO A 1 94 ? 10.018 9.825 -3.226 1.00 92.56 94 PRO A N 1
ATOM 735 C CA . PRO A 1 94 ? 9.317 8.702 -3.844 1.00 92.56 94 PRO A CA 1
ATOM 736 C C . PRO A 1 94 ? 8.414 9.150 -4.997 1.00 92.56 94 PRO A C 1
ATOM 738 O O . PRO A 1 94 ? 7.747 10.187 -4.909 1.00 92.56 94 PRO A O 1
ATOM 741 N N . SER A 1 95 ? 8.350 8.337 -6.048 1.00 96.06 95 SER A N 1
ATOM 742 C CA . SER A 1 95 ? 7.460 8.578 -7.183 1.00 96.06 95 SER A CA 1
ATOM 743 C C . SER A 1 95 ? 6.001 8.459 -6.756 1.00 96.06 95 SER A C 1
ATOM 745 O O . SER A 1 95 ? 5.668 7.700 -5.845 1.00 96.06 95 SER A O 1
ATOM 747 N N . GLN A 1 96 ? 5.123 9.233 -7.395 1.00 96.00 96 GLN A N 1
ATOM 748 C CA . GLN A 1 96 ? 3.696 9.253 -7.083 1.00 96.00 96 GLN A CA 1
ATOM 749 C C . GLN A 1 96 ? 2.859 8.786 -8.263 1.00 96.00 96 GLN A C 1
ATOM 751 O O . GLN A 1 96 ? 3.076 9.206 -9.396 1.00 96.00 96 GLN A O 1
ATOM 756 N N . LEU A 1 97 ? 1.863 7.955 -7.972 1.00 95.75 97 LEU A N 1
ATOM 757 C CA . LEU A 1 97 ? 0.925 7.434 -8.956 1.00 95.75 97 LEU A CA 1
ATOM 758 C C . LEU A 1 97 ? -0.487 7.437 -8.375 1.00 95.75 97 LEU A C 1
ATOM 760 O O . LEU A 1 97 ? -0.685 7.037 -7.231 1.00 95.75 97 LEU A O 1
ATOM 764 N N . THR A 1 98 ? -1.471 7.848 -9.175 1.00 97.50 98 THR A N 1
ATOM 765 C CA . THR A 1 98 ? -2.891 7.676 -8.845 1.00 97.50 98 THR A CA 1
ATOM 766 C C . THR A 1 98 ? -3.492 6.584 -9.715 1.00 97.50 98 THR A C 1
ATOM 768 O O . THR A 1 98 ? -3.347 6.622 -10.934 1.00 97.50 98 THR A O 1
ATOM 771 N N . HIS A 1 99 ? -4.164 5.622 -9.090 1.00 97.50 99 HIS A N 1
ATOM 772 C CA . HIS A 1 99 ? -4.761 4.476 -9.764 1.00 97.50 99 HIS A CA 1
ATOM 773 C C . HIS A 1 99 ? -6.058 4.048 -9.077 1.00 97.50 99 HIS A C 1
ATOM 775 O O . HIS A 1 99 ? -6.185 4.160 -7.857 1.00 97.50 99 HIS A O 1
ATOM 781 N N . LYS A 1 100 ? -7.020 3.549 -9.855 1.00 98.00 100 LYS A N 1
ATOM 782 C CA . LYS A 1 100 ? -8.248 2.952 -9.330 1.00 98.00 100 LYS A CA 1
ATOM 783 C C . LYS A 1 100 ? -8.091 1.439 -9.294 1.00 98.00 100 LYS A C 1
ATOM 785 O O . LYS A 1 100 ? -7.939 0.823 -10.337 1.00 98.00 100 LYS A O 1
ATOM 790 N N . ILE A 1 101 ? -8.125 0.865 -8.093 1.00 98.06 101 ILE A N 1
ATOM 791 C CA . ILE A 1 101 ? -7.768 -0.537 -7.866 1.00 98.06 101 ILE A CA 1
ATOM 792 C C . ILE A 1 101 ? -8.693 -1.457 -8.665 1.00 98.06 101 ILE A C 1
ATOM 794 O O . ILE A 1 101 ? -9.916 -1.439 -8.471 1.00 98.06 101 ILE A O 1
ATOM 798 N N . GLY A 1 102 ? -8.093 -2.297 -9.503 1.00 97.19 102 GLY A N 1
ATOM 799 C CA . GLY A 1 102 ? -8.771 -3.213 -10.416 1.00 97.19 102 GLY A CA 1
ATOM 800 C C . GLY A 1 102 ? -9.077 -2.648 -11.808 1.00 97.19 102 GLY A C 1
ATOM 801 O O . GLY A 1 102 ? -9.618 -3.391 -12.629 1.00 97.19 102 GLY A O 1
ATOM 802 N N . ASP A 1 103 ? -8.752 -1.383 -12.093 1.00 96.94 103 ASP A N 1
ATOM 803 C CA . ASP A 1 103 ? -8.781 -0.851 -13.460 1.00 96.94 103 ASP A CA 1
ATOM 804 C C . ASP A 1 103 ? -7.492 -1.271 -14.208 1.00 96.94 103 ASP A C 1
ATOM 806 O O . ASP A 1 103 ? -6.447 -1.484 -13.590 1.00 96.94 103 ASP A O 1
ATOM 810 N N . PRO A 1 104 ? -7.513 -1.401 -15.546 1.00 94.69 104 PRO A N 1
ATOM 811 C CA . PRO A 1 104 ? -6.305 -1.714 -16.307 1.00 94.69 104 PRO A CA 1
ATOM 812 C C . PRO A 1 104 ? -5.285 -0.563 -16.243 1.00 94.69 104 PRO A C 1
ATOM 814 O O . PRO A 1 104 ? -5.640 0.596 -16.026 1.00 94.69 104 PRO A O 1
ATOM 817 N N . GLY A 1 105 ? -4.010 -0.869 -16.495 1.00 90.75 105 GLY A N 1
ATOM 818 C CA . GLY A 1 105 ? -2.942 0.136 -16.625 1.00 90.75 105 GLY A CA 1
ATOM 819 C C . GLY A 1 105 ? -1.821 0.030 -15.591 1.00 90.75 105 GLY A C 1
ATOM 820 O O . GLY A 1 105 ? -0.820 0.731 -15.719 1.00 90.75 105 GLY A O 1
ATOM 821 N N . LEU A 1 106 ? -1.948 -0.868 -14.613 1.00 94.44 106 LEU A N 1
ATOM 822 C CA . LEU A 1 106 ? -0.826 -1.338 -13.802 1.00 94.44 106 LEU A CA 1
ATOM 823 C C . LEU A 1 106 ? -0.560 -2.821 -14.034 1.00 94.44 106 LEU A C 1
ATOM 825 O O . LEU A 1 106 ? -1.386 -3.530 -14.599 1.00 94.44 106 LEU A O 1
ATOM 829 N N . LEU A 1 107 ? 0.610 -3.279 -13.585 1.00 95.56 107 LEU A N 1
ATOM 830 C CA . LEU A 1 107 ? 0.899 -4.706 -13.489 1.00 95.56 107 LEU A CA 1
ATOM 831 C C . LEU A 1 107 ? -0.120 -5.354 -12.546 1.00 95.56 107 LEU A C 1
ATOM 833 O O . LEU A 1 107 ? -0.254 -4.911 -11.404 1.00 95.56 107 LEU A O 1
ATOM 837 N N . ASP A 1 108 ? -0.772 -6.429 -12.986 1.00 96.06 108 ASP A N 1
ATOM 838 C CA . ASP A 1 108 ? -1.810 -7.122 -12.210 1.00 96.06 108 ASP A CA 1
ATOM 839 C C . ASP A 1 108 ? -1.335 -7.495 -10.803 1.00 96.06 108 ASP A C 1
ATOM 841 O O . ASP A 1 108 ? -2.063 -7.346 -9.823 1.00 96.06 108 ASP A O 1
ATOM 845 N N . TYR A 1 109 ? -0.084 -7.950 -10.683 1.00 96.81 109 TYR A N 1
ATOM 846 C CA . TYR A 1 109 ? 0.499 -8.277 -9.387 1.00 96.81 109 TYR A CA 1
ATOM 847 C C . TYR A 1 109 ? 0.643 -7.033 -8.506 1.00 96.81 109 TYR A C 1
ATOM 849 O O . TYR A 1 109 ? 0.367 -7.102 -7.314 1.00 96.81 109 TYR A O 1
ATOM 857 N N . PHE A 1 110 ? 1.039 -5.887 -9.069 1.00 97.56 110 PHE A N 1
ATOM 858 C CA . PHE A 1 110 ? 1.131 -4.632 -8.321 1.00 97.56 110 PHE A CA 1
ATOM 859 C C . PHE A 1 110 ? -0.250 -4.200 -7.815 1.00 97.56 110 PHE A C 1
ATOM 861 O O . PHE A 1 110 ? -0.394 -3.918 -6.627 1.00 97.56 110 PHE A O 1
ATOM 868 N N . ASP A 1 111 ? -1.267 -4.206 -8.682 1.00 97.94 111 ASP A N 1
ATOM 869 C CA . ASP A 1 111 ? -2.643 -3.842 -8.319 1.00 97.94 111 ASP A CA 1
ATOM 870 C C . ASP A 1 111 ? -3.196 -4.739 -7.199 1.00 97.94 111 ASP A C 1
ATOM 872 O O . ASP A 1 111 ? -3.725 -4.257 -6.196 1.00 97.94 111 ASP A O 1
ATOM 876 N N . GLN A 1 112 ? -2.964 -6.052 -7.286 1.00 97.56 112 GLN A N 1
ATOM 877 C CA . GLN A 1 112 ? -3.355 -6.995 -6.235 1.00 97.56 112 GLN A CA 1
ATOM 878 C C . GLN A 1 112 ? -2.701 -6.682 -4.886 1.00 97.56 112 GLN A C 1
ATOM 880 O O . GLN A 1 112 ? -3.330 -6.855 -3.840 1.00 97.56 112 GLN A O 1
ATOM 885 N N . GLN A 1 113 ? -1.458 -6.193 -4.884 1.00 97.81 113 GLN A N 1
ATOM 886 C CA . GLN A 1 113 ? -0.782 -5.809 -3.648 1.00 97.81 113 GLN A CA 1
ATOM 887 C C . GLN A 1 113 ? -1.355 -4.535 -3.022 1.00 97.81 113 GLN A C 1
ATOM 889 O O . GLN A 1 113 ? -1.149 -4.341 -1.821 1.00 97.81 113 GLN A O 1
ATOM 894 N N . LEU A 1 114 ? -2.099 -3.718 -3.772 1.00 97.62 114 LEU A N 1
ATOM 895 C CA . LEU A 1 114 ? -2.787 -2.545 -3.237 1.00 97.62 114 LEU A CA 1
ATOM 896 C C . LEU A 1 114 ? -4.034 -2.907 -2.435 1.00 97.62 114 LEU A C 1
ATOM 898 O O . LEU A 1 114 ? -4.447 -2.102 -1.609 1.00 97.62 114 LEU A O 1
ATOM 902 N N . VAL A 1 115 ? -4.635 -4.084 -2.628 1.00 97.31 115 VAL A N 1
ATOM 903 C CA . VAL A 1 115 ? -5.836 -4.504 -1.891 1.00 97.31 115 VAL A CA 1
ATOM 904 C C . VAL A 1 115 ? -5.499 -4.790 -0.423 1.00 97.31 115 VAL A C 1
ATOM 906 O O . VAL A 1 115 ? -4.533 -5.484 -0.103 1.00 97.31 115 VAL A O 1
ATOM 909 N N . GLY A 1 116 ? -6.320 -4.272 0.491 1.00 95.31 116 GLY A N 1
ATOM 910 C CA . GLY A 1 116 ? -6.185 -4.485 1.931 1.00 95.31 116 GLY A CA 1
ATOM 911 C C . GLY A 1 116 ? -5.079 -3.664 2.599 1.00 95.31 116 GLY A C 1
ATOM 912 O O . GLY A 1 116 ? -4.806 -3.881 3.781 1.00 95.31 116 GLY A O 1
ATOM 913 N N . MET A 1 117 ? -4.440 -2.745 1.869 1.00 95.44 117 MET A N 1
ATOM 914 C CA . MET A 1 117 ? -3.436 -1.834 2.413 1.00 95.44 117 MET A CA 1
ATOM 915 C C . MET A 1 117 ? -4.079 -0.778 3.313 1.00 95.44 117 MET A C 1
ATOM 917 O O . MET A 1 117 ? -5.132 -0.221 3.008 1.00 95.44 117 MET A O 1
ATOM 921 N N . GLU A 1 118 ? -3.409 -0.486 4.423 1.00 94.19 118 GLU A N 1
ATOM 922 C CA . GLU A 1 118 ? -3.782 0.591 5.339 1.00 94.19 118 GLU A CA 1
ATOM 923 C C . GLU A 1 118 ? -3.128 1.901 4.853 1.00 94.19 118 GLU A C 1
ATOM 925 O O . GLU A 1 118 ? -1.905 1.931 4.669 1.00 94.19 118 GLU A O 1
ATOM 930 N N . PRO A 1 119 ? -3.893 2.985 4.613 1.00 94.62 119 PRO A N 1
ATOM 931 C CA . PRO A 1 119 ? -3.320 4.273 4.236 1.00 94.62 119 PRO A CA 1
ATOM 932 C C . PRO A 1 119 ? -2.309 4.800 5.258 1.00 94.62 119 PRO A C 1
ATOM 934 O O . PRO A 1 119 ? -2.478 4.635 6.464 1.00 94.62 119 PRO A O 1
ATOM 937 N N . GLY A 1 120 ? -1.234 5.418 4.770 1.00 94.31 120 GLY A N 1
ATOM 938 C CA . GLY A 1 120 ? -0.112 5.900 5.578 1.00 94.31 120 GLY A CA 1
ATOM 939 C C . GLY A 1 120 ? 0.891 4.822 6.007 1.00 94.31 120 GLY A C 1
ATOM 940 O O . GLY A 1 120 ? 1.979 5.164 6.468 1.00 94.31 120 GLY A O 1
ATOM 941 N N . VAL A 1 121 ? 0.584 3.533 5.824 1.00 94.44 121 VAL A N 1
ATOM 942 C CA . VAL A 1 121 ? 1.494 2.431 6.166 1.00 94.44 121 VAL A CA 1
ATOM 943 C C . VAL A 1 121 ? 2.279 1.986 4.935 1.00 94.44 121 VAL A C 1
ATOM 945 O O . VAL A 1 121 ? 1.713 1.727 3.871 1.00 94.44 121 VAL A O 1
ATOM 948 N N . LYS A 1 122 ? 3.600 1.858 5.094 1.00 96.25 122 LYS A N 1
ATOM 949 C CA . LYS A 1 122 ? 4.489 1.345 4.050 1.00 96.25 122 LYS A CA 1
ATOM 950 C C . LYS A 1 122 ? 4.368 -0.174 3.933 1.00 96.25 122 LYS A C 1
ATOM 952 O O . LYS A 1 122 ? 4.591 -0.892 4.907 1.00 96.25 122 LYS A O 1
ATOM 957 N N . LYS A 1 123 ? 4.093 -0.668 2.728 1.00 97.25 123 LYS A N 1
ATOM 958 C CA . LYS A 1 123 ? 4.112 -2.088 2.362 1.00 97.25 123 LYS A CA 1
ATOM 959 C C . LYS A 1 123 ? 5.268 -2.360 1.409 1.00 97.25 123 LYS A C 1
ATOM 961 O O . LYS A 1 123 ? 5.541 -1.564 0.518 1.00 97.25 123 LYS A O 1
ATOM 966 N N . VAL A 1 124 ? 5.929 -3.498 1.589 1.00 97.69 124 VAL A N 1
ATOM 967 C CA . VAL A 1 124 ? 7.006 -3.958 0.709 1.00 97.69 124 VAL A CA 1
ATOM 968 C C . VAL A 1 124 ? 6.602 -5.278 0.074 1.00 97.69 124 VAL A C 1
ATOM 970 O O . VAL A 1 124 ? 6.109 -6.165 0.770 1.00 97.69 124 VAL A O 1
ATOM 973 N N . PHE A 1 125 ? 6.818 -5.419 -1.230 1.00 98.19 125 PHE A N 1
ATOM 974 C CA . PHE A 1 125 ? 6.594 -6.671 -1.950 1.00 98.19 125 PHE A CA 1
ATOM 975 C C . PHE A 1 125 ? 7.535 -6.805 -3.148 1.00 98.19 125 PHE A C 1
ATOM 977 O O . PHE A 1 125 ? 8.124 -5.827 -3.606 1.00 98.19 125 PHE A O 1
ATOM 984 N N . VAL A 1 126 ? 7.673 -8.033 -3.645 1.00 98.12 126 VAL A N 1
ATOM 985 C CA . VAL A 1 126 ? 8.428 -8.353 -4.860 1.00 98.12 126 VAL A CA 1
ATOM 986 C C . VAL A 1 126 ? 7.458 -8.867 -5.916 1.00 98.12 126 VAL A C 1
ATOM 988 O O . VAL A 1 126 ? 6.574 -9.665 -5.602 1.00 98.12 126 VAL A O 1
ATOM 991 N N . ILE A 1 127 ? 7.630 -8.394 -7.145 1.00 97.94 127 ILE A N 1
ATOM 992 C CA . ILE A 1 127 ? 6.989 -8.887 -8.357 1.00 97.94 127 ILE A CA 1
ATOM 993 C C . ILE A 1 127 ? 8.012 -9.771 -9.074 1.00 97.94 127 ILE A C 1
ATOM 995 O O . ILE A 1 127 ? 8.991 -9.239 -9.602 1.00 97.94 127 ILE A O 1
ATOM 999 N N . PRO A 1 128 ? 7.820 -11.100 -9.083 1.00 97.31 128 PRO A N 1
ATOM 1000 C CA . PRO A 1 128 ? 8.639 -11.996 -9.889 1.00 97.31 128 PRO A CA 1
ATOM 1001 C C . PRO A 1 128 ? 8.565 -11.631 -11.376 1.00 97.31 128 PRO A C 1
ATOM 1003 O O . PRO A 1 128 ? 7.503 -11.219 -11.844 1.00 97.31 128 PRO A O 1
ATOM 1006 N N . ALA A 1 129 ? 9.638 -11.853 -12.135 1.00 96.44 129 ALA A N 1
ATOM 1007 C CA . ALA A 1 129 ? 9.740 -11.489 -13.551 1.00 96.44 129 ALA A CA 1
ATOM 1008 C C . ALA A 1 129 ? 8.561 -11.999 -14.402 1.00 96.44 129 ALA A C 1
ATOM 1010 O O . ALA A 1 129 ? 8.046 -11.275 -15.251 1.00 96.44 129 ALA A O 1
ATOM 1011 N N . GLN A 1 130 ? 8.068 -13.211 -14.118 1.00 95.00 130 GLN A N 1
ATOM 1012 C CA . GLN A 1 130 ? 6.912 -13.818 -14.797 1.00 95.00 130 GLN A CA 1
ATOM 1013 C C . GLN A 1 130 ? 5.581 -13.061 -14.597 1.00 95.00 130 GLN A C 1
ATOM 1015 O O . GLN A 1 130 ? 4.638 -13.279 -15.349 1.00 95.00 130 GLN A O 1
ATOM 1020 N N . PHE A 1 131 ? 5.499 -12.192 -13.584 1.00 96.38 131 PHE A N 1
ATOM 1021 C CA . PHE A 1 131 ? 4.358 -11.317 -13.288 1.00 96.38 131 PHE A CA 1
ATOM 1022 C C . PHE A 1 131 ? 4.676 -9.826 -13.517 1.00 96.38 131 PHE A C 1
ATOM 1024 O O . PHE A 1 131 ? 3.865 -8.960 -13.184 1.00 96.38 131 PHE A O 1
ATOM 1031 N N . GLY A 1 132 ? 5.877 -9.526 -14.021 1.00 94.50 132 GLY A N 1
ATOM 1032 C CA . GLY A 1 132 ? 6.356 -8.184 -14.321 1.00 94.50 132 GLY A CA 1
ATOM 1033 C C . GLY A 1 132 ? 6.168 -7.830 -15.795 1.00 94.50 132 GLY A C 1
ATOM 1034 O 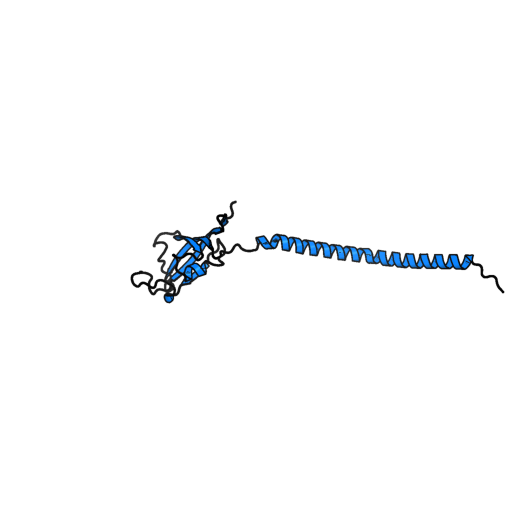O . GLY A 1 132 ? 5.123 -8.080 -16.392 1.00 94.50 132 GLY A O 1
ATOM 1035 N N . TYR A 1 133 ? 7.196 -7.229 -16.391 1.00 94.31 133 TYR A N 1
ATOM 1036 C CA . TYR A 1 133 ? 7.182 -6.864 -17.805 1.00 94.31 133 TYR A CA 1
ATOM 1037 C C . TYR A 1 133 ? 7.550 -8.058 -18.685 1.00 94.31 133 TYR A C 1
ATOM 1039 O O . TYR A 1 133 ? 8.587 -8.686 -18.476 1.00 94.31 133 TYR A O 1
ATOM 1047 N N . THR A 1 134 ? 6.717 -8.329 -19.691 1.00 89.75 134 THR A N 1
ATOM 1048 C CA . THR A 1 134 ? 6.852 -9.465 -20.620 1.00 89.75 134 THR A CA 1
ATOM 1049 C C . THR A 1 134 ? 7.322 -9.075 -22.021 1.00 89.75 134 THR A C 1
ATOM 1051 O O . THR A 1 134 ? 7.661 -9.952 -22.809 1.00 89.75 134 THR A O 1
ATOM 1054 N N . ASP A 1 135 ? 7.369 -7.781 -22.339 1.00 93.69 135 ASP A N 1
ATOM 1055 C CA . ASP A 1 135 ? 7.910 -7.279 -23.603 1.00 93.69 135 ASP A CA 1
ATOM 1056 C C . ASP A 1 135 ? 9.437 -7.100 -23.493 1.00 93.69 135 ASP A C 1
ATOM 1058 O O . ASP A 1 135 ? 9.871 -6.256 -22.702 1.00 93.69 135 ASP A O 1
ATOM 1062 N N . PRO A 1 136 ? 10.253 -7.819 -24.293 1.00 92.81 136 PRO A N 1
ATOM 1063 C CA . PRO A 1 136 ? 11.711 -7.683 -24.303 1.00 92.81 136 PRO A CA 1
ATOM 1064 C C . PRO A 1 136 ? 12.235 -6.278 -24.620 1.00 92.81 136 PRO A C 1
ATOM 1066 O O . PRO A 1 136 ? 13.390 -5.983 -24.320 1.00 92.81 136 PRO A O 1
ATOM 1069 N N . SER A 1 137 ? 11.421 -5.407 -25.224 1.00 95.62 137 SER A N 1
ATOM 1070 C CA . SER A 1 137 ? 11.790 -4.009 -25.471 1.00 95.62 137 SER A CA 1
ATOM 1071 C C . SER A 1 137 ? 11.825 -3.163 -24.189 1.00 95.62 137 SER A C 1
ATOM 1073 O O . SER A 1 137 ? 12.458 -2.104 -24.151 1.00 95.62 137 SER A O 1
ATOM 1075 N N . ASN A 1 138 ? 11.177 -3.624 -23.114 1.00 94.94 138 ASN A N 1
ATOM 1076 C CA . ASN A 1 138 ? 11.155 -2.932 -21.836 1.00 94.94 138 ASN A CA 1
ATOM 1077 C C . ASN A 1 138 ? 12.459 -3.172 -21.060 1.00 94.94 138 ASN A C 1
ATOM 1079 O O . ASN A 1 138 ? 12.855 -4.305 -20.815 1.00 94.94 138 ASN A O 1
ATOM 1083 N N . LYS A 1 139 ? 13.091 -2.10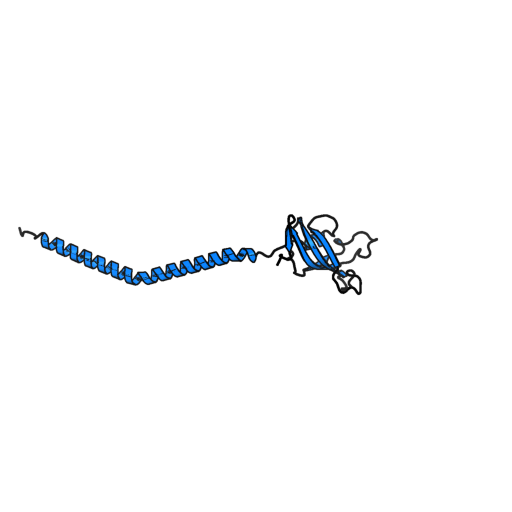2 -20.568 1.00 94.81 139 LYS A N 1
ATOM 1084 C CA . LYS A 1 139 ? 14.328 -2.178 -19.764 1.00 94.81 139 LYS A CA 1
ATOM 1085 C C . LYS A 1 139 ? 14.209 -3.016 -18.479 1.00 94.81 139 LYS A C 1
ATOM 1087 O O . LYS A 1 139 ? 15.223 -3.435 -17.934 1.00 94.81 139 LYS A O 1
ATOM 1092 N N . LEU A 1 140 ? 12.988 -3.204 -17.974 1.00 95.94 140 LEU A N 1
ATOM 1093 C CA . LEU A 1 140 ? 12.678 -3.982 -16.772 1.00 95.94 140 LEU A CA 1
ATOM 1094 C C . LEU A 1 140 ? 12.236 -5.421 -17.099 1.00 95.94 140 LEU A C 1
ATOM 1096 O O . LEU A 1 140 ? 11.880 -6.168 -16.188 1.00 95.94 140 LEU A O 1
ATOM 1100 N N . TYR A 1 141 ? 12.243 -5.815 -18.376 1.00 96.44 141 TYR A N 1
ATOM 1101 C CA . TYR A 1 141 ? 11.918 -7.171 -18.812 1.00 96.44 141 TYR A CA 1
ATOM 1102 C C . TYR A 1 141 ? 12.840 -8.213 -18.175 1.00 96.44 141 TYR A C 1
ATOM 1104 O O . TYR A 1 141 ? 14.056 -8.036 -18.128 1.00 96.44 141 TYR A O 1
ATOM 1112 N N . GLY A 1 142 ? 12.253 -9.321 -17.714 1.00 95.94 142 GLY A N 1
ATOM 1113 C CA . GLY A 1 142 ? 13.002 -10.457 -17.171 1.00 95.94 142 GLY A CA 1
ATOM 1114 C C . GLY A 1 142 ? 13.586 -10.248 -15.769 1.00 95.94 142 GLY A C 1
ATOM 1115 O O . GLY A 1 142 ? 14.287 -11.131 -15.281 1.00 95.94 142 GLY A O 1
ATOM 1116 N N . TYR A 1 143 ? 13.295 -9.124 -15.104 1.00 97.00 143 TYR A N 1
ATOM 1117 C CA . TYR A 1 143 ? 13.781 -8.840 -13.754 1.00 97.00 143 TYR A CA 1
ATOM 1118 C C . TYR A 1 143 ? 12.705 -9.018 -12.686 1.00 97.00 143 TYR A C 1
ATOM 1120 O O . TYR A 1 143 ? 11.552 -8.628 -12.867 1.00 97.00 143 TYR A O 1
ATOM 1128 N N . ASP A 1 144 ? 13.127 -9.514 -11.524 1.00 97.75 144 ASP A N 1
ATOM 1129 C CA . ASP A 1 144 ? 12.346 -9.433 -10.294 1.00 97.75 144 ASP A CA 1
ATOM 1130 C C . ASP A 1 144 ? 12.409 -8.004 -9.741 1.00 97.75 144 ASP A C 1
ATOM 1132 O O . ASP A 1 144 ? 13.491 -7.436 -9.537 1.00 97.75 144 ASP A O 1
ATOM 1136 N N . LEU A 1 145 ? 11.245 -7.419 -9.472 1.00 98.12 145 LEU A N 1
ATOM 1137 C CA . LEU A 1 145 ? 11.112 -6.017 -9.080 1.00 98.12 145 LEU A CA 1
ATOM 1138 C C . LEU A 1 145 ? 10.616 -5.917 -7.642 1.00 98.12 145 LEU A C 1
ATOM 1140 O O . LEU A 1 145 ? 9.572 -6.462 -7.298 1.00 98.12 145 LEU A O 1
ATOM 1144 N N . ARG A 1 146 ? 11.332 -5.190 -6.792 1.00 98.00 146 ARG A N 1
ATOM 1145 C CA . ARG A 1 146 ? 10.930 -4.894 -5.419 1.00 98.00 146 ARG A CA 1
ATOM 1146 C C . ARG A 1 146 ? 10.299 -3.509 -5.357 1.00 98.00 146 ARG A C 1
ATOM 1148 O O . ARG A 1 146 ? 10.866 -2.546 -5.863 1.00 98.00 146 ARG A O 1
ATOM 1155 N N . PHE A 1 147 ? 9.167 -3.407 -4.673 1.00 98.12 147 PHE A N 1
ATOM 1156 C CA . PHE A 1 147 ? 8.472 -2.148 -4.447 1.00 98.12 147 PHE A CA 1
ATOM 1157 C C . PHE A 1 147 ? 8.290 -1.877 -2.961 1.00 98.12 147 PHE A C 1
ATOM 1159 O O . PHE A 1 147 ? 7.900 -2.763 -2.201 1.00 98.12 147 PHE A O 1
ATOM 1166 N N . GLU A 1 148 ? 8.541 -0.633 -2.563 1.00 97.50 148 GLU A N 1
ATOM 1167 C CA . GLU A 1 148 ? 8.051 -0.063 -1.309 1.00 97.50 148 GLU A CA 1
ATOM 1168 C C . GLU A 1 148 ? 6.938 0.916 -1.648 1.00 97.50 148 GLU A C 1
ATOM 1170 O O . GLU A 1 148 ? 7.167 1.820 -2.442 1.00 97.50 148 GLU A O 1
ATOM 1175 N N . VAL A 1 149 ? 5.746 0.732 -1.086 1.00 98.00 149 VAL A N 1
ATOM 1176 C CA . VAL A 1 149 ? 4.538 1.468 -1.471 1.00 98.00 149 VAL A CA 1
ATOM 1177 C C . VAL A 1 149 ? 3.805 1.957 -0.230 1.00 98.00 149 VAL A C 1
ATOM 1179 O O . VAL A 1 149 ? 3.577 1.186 0.701 1.00 98.00 149 VAL A O 1
ATOM 1182 N N . THR A 1 150 ? 3.373 3.213 -0.241 1.00 97.62 150 THR A N 1
ATOM 1183 C CA . THR A 1 150 ? 2.530 3.816 0.797 1.00 97.62 150 THR A CA 1
ATOM 1184 C C . THR A 1 150 ? 1.342 4.501 0.137 1.00 97.62 150 THR A C 1
ATOM 1186 O O . THR A 1 150 ? 1.526 5.339 -0.742 1.00 97.62 150 THR A O 1
ATOM 1189 N N . ILE A 1 151 ? 0.117 4.193 0.568 1.00 97.62 151 ILE A N 1
ATOM 1190 C CA . ILE A 1 151 ? -1.070 4.945 0.133 1.00 97.62 151 ILE A CA 1
ATOM 1191 C C . ILE A 1 151 ? -1.084 6.283 0.874 1.00 97.62 151 ILE A C 1
ATOM 1193 O O . ILE A 1 151 ? -1.210 6.311 2.096 1.00 97.62 151 ILE A O 1
ATOM 1197 N N . VAL A 1 152 ? -0.968 7.384 0.136 1.00 97.12 152 VAL A N 1
ATOM 1198 C CA . VAL A 1 152 ? -0.986 8.754 0.674 1.00 97.12 152 VAL A CA 1
ATOM 1199 C C . VAL A 1 152 ? -2.327 9.455 0.478 1.00 97.12 152 VAL A C 1
ATOM 1201 O O . VAL A 1 152 ? -2.608 10.441 1.152 1.00 97.12 152 VAL A O 1
ATOM 1204 N N . LYS A 1 153 ? -3.178 8.930 -0.408 1.00 97.00 153 LYS A N 1
ATOM 1205 C CA . LYS A 1 153 ? -4.569 9.359 -0.562 1.00 97.00 153 LYS A CA 1
ATOM 1206 C C . LYS A 1 153 ? -5.451 8.165 -0.895 1.00 97.00 153 LYS A C 1
ATOM 1208 O O . LYS A 1 153 ? -5.058 7.337 -1.712 1.00 97.00 153 LYS A O 1
ATOM 1213 N N . LEU A 1 154 ? -6.639 8.099 -0.305 1.00 96.81 154 LEU A N 1
ATOM 1214 C CA . LEU A 1 154 ? -7.646 7.089 -0.625 1.00 96.81 154 LEU A CA 1
ATOM 1215 C C . LEU A 1 154 ? -8.999 7.763 -0.834 1.00 96.81 154 LEU A C 1
ATOM 1217 O O . LEU A 1 154 ? -9.461 8.504 0.034 1.00 96.81 154 LEU A O 1
ATOM 1221 N N . VAL A 1 155 ? -9.626 7.490 -1.976 1.00 96.75 155 VAL A N 1
ATOM 1222 C CA . VAL A 1 155 ? -10.945 7.998 -2.360 1.00 96.75 155 VAL A CA 1
ATOM 1223 C C . VAL A 1 155 ? -11.875 6.829 -2.673 1.00 96.75 155 VAL A C 1
ATOM 1225 O O . VAL A 1 155 ? -11.524 5.954 -3.464 1.00 96.75 155 VAL A O 1
ATOM 1228 N N . ARG A 1 156 ? -13.079 6.832 -2.097 1.00 94.94 156 ARG A N 1
ATOM 1229 C CA . ARG A 1 156 ? -14.116 5.813 -2.315 1.00 94.94 156 ARG A CA 1
ATOM 1230 C C . ARG A 1 156 ? -15.444 6.497 -2.602 1.00 94.94 156 ARG A C 1
ATOM 1232 O O . ARG A 1 156 ? -15.867 7.356 -1.842 1.00 94.94 156 ARG A O 1
ATOM 1239 N N . GLY A 1 157 ? -16.091 6.150 -3.715 1.00 92.44 157 GLY A N 1
ATOM 1240 C CA . GLY A 1 157 ? -17.378 6.755 -4.087 1.00 92.44 157 GLY A CA 1
ATOM 1241 C C . GLY A 1 157 ? -17.341 8.284 -4.251 1.00 92.44 157 GLY A C 1
ATOM 1242 O O . GLY A 1 157 ? -18.365 8.933 -4.091 1.00 92.44 157 GLY A O 1
ATOM 1243 N N . GLY A 1 158 ? -16.168 8.864 -4.536 1.00 91.12 158 GLY A N 1
ATOM 1244 C CA . GLY A 1 158 ? -15.962 10.316 -4.625 1.00 91.12 158 GLY A CA 1
ATOM 1245 C C . GLY A 1 158 ? -15.578 10.997 -3.304 1.00 91.12 158 GLY A C 1
ATOM 1246 O O . GLY A 1 158 ? -15.142 12.145 -3.326 1.00 91.12 158 GLY A O 1
ATOM 1247 N N . GLU A 1 159 ? -15.654 10.297 -2.172 1.00 91.94 159 GLU A N 1
ATOM 1248 C CA . GLU A 1 159 ? -15.262 10.814 -0.860 1.00 91.94 159 GLU A CA 1
ATOM 1249 C C . GLU A 1 159 ? -13.789 10.510 -0.561 1.00 91.94 159 GLU A C 1
ATOM 1251 O O . GLU A 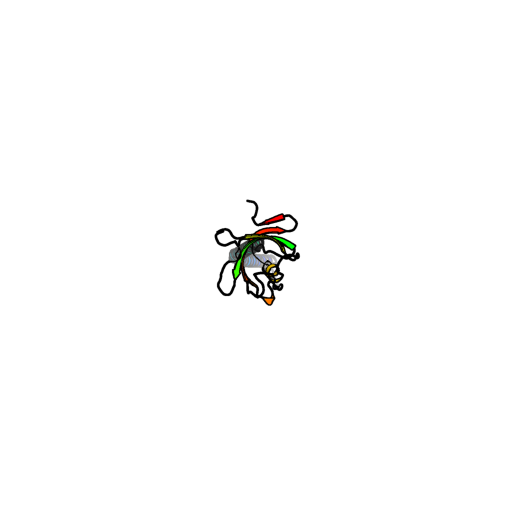1 159 ? -13.327 9.385 -0.755 1.00 91.94 159 GLU A O 1
ATOM 1256 N N . THR A 1 160 ? -13.038 11.504 -0.073 1.00 93.88 160 THR A N 1
ATOM 1257 C CA . THR A 1 160 ? -11.657 11.292 0.390 1.00 93.88 160 THR A CA 1
ATOM 1258 C C . THR A 1 160 ? -11.677 10.719 1.804 1.00 93.88 160 THR A C 1
ATOM 1260 O O . THR A 1 160 ? -11.979 11.430 2.756 1.00 93.88 160 THR A O 1
ATOM 1263 N N . LEU A 1 161 ? -11.324 9.440 1.936 1.00 92.38 161 LEU A N 1
ATOM 1264 C CA . LEU A 1 161 ? -11.248 8.739 3.221 1.00 92.38 161 LEU A CA 1
ATOM 1265 C C . LEU A 1 161 ? -9.879 8.909 3.900 1.00 92.38 161 LEU A C 1
ATOM 1267 O O . LEU A 1 161 ? -9.766 8.764 5.116 1.00 92.38 161 LEU A O 1
ATOM 1271 N N . TYR A 1 162 ? -8.832 9.202 3.121 1.00 93.25 162 TYR A N 1
ATOM 1272 C CA . TYR A 1 162 ? -7.493 9.506 3.627 1.00 93.25 162 TYR A CA 1
ATOM 1273 C C . TYR A 1 162 ? -6.783 10.553 2.746 1.00 93.25 162 TYR A C 1
ATOM 1275 O O . TYR A 1 162 ? -6.847 10.417 1.520 1.00 93.25 162 TYR A O 1
ATOM 1283 N N . PRO A 1 163 ? -6.062 11.535 3.326 1.00 90.25 163 PRO A N 1
ATOM 1284 C CA . PRO A 1 163 ? -6.029 11.845 4.759 1.00 90.25 163 PRO A CA 1
ATOM 1285 C C . PRO A 1 163 ? -7.402 12.334 5.241 1.00 90.25 163 PRO A C 1
ATOM 1287 O O . PRO A 1 163 ? -8.143 12.949 4.475 1.00 90.25 163 PRO A O 1
ATOM 1290 N N . LYS A 1 164 ? -7.763 12.030 6.495 1.00 77.62 164 LYS A N 1
ATOM 1291 C CA . LYS A 1 164 ? -9.008 12.539 7.091 1.00 77.62 164 LYS A CA 1
ATOM 1292 C C . LYS A 1 164 ? -8.883 14.062 7.172 1.00 77.62 164 LYS A C 1
ATOM 1294 O O . LYS A 1 164 ? -7.855 14.547 7.642 1.00 77.62 164 LYS A O 1
ATOM 1299 N N . ALA A 1 165 ? -9.873 14.796 6.665 1.00 71.25 165 ALA A N 1
ATOM 1300 C CA . ALA A 1 165 ? -9.887 16.250 6.793 1.00 71.25 165 ALA A CA 1
ATOM 1301 C C . ALA A 1 165 ? -9.830 16.614 8.286 1.00 71.25 165 ALA A C 1
ATOM 1303 O O . ALA A 1 165 ? -10.602 16.061 9.073 1.00 71.25 165 ALA A O 1
ATOM 1304 N N . THR A 1 166 ? -8.860 17.453 8.652 1.00 53.09 166 THR A N 1
ATOM 1305 C CA . THR A 1 166 ? -8.672 17.968 10.015 1.00 53.09 166 THR A CA 1
ATOM 1306 C C . THR A 1 166 ? -9.810 18.895 10.411 1.00 53.09 166 THR A C 1
ATOM 1308 O O . THR A 1 166 ? -10.252 19.675 9.536 1.00 53.09 166 THR A O 1
#